Protein AF-A0A7Y0DCD9-F1 (afdb_monomer)

pLDDT: mean 71.22, std 14.32, range [38.06, 88.25]

Radius of gyration: 20.87 Å; Cα contacts (8 Å, |Δi|>4): 247; chains: 1; bounding box: 61×73×39 Å

Secondary structure (DSSP, 8-state):
---HHHHHHHHHHHHS--SEEEEEETTS---EEEEEEETTEEEEEEEEEHHHHHHHHHHHHTSTTGGG-EEEEEEE-SSSEEEEEEEEESHHHHHHHHHHHHHHHHHH-TTPPEEEEEE-SSSS-PEEEEE----S--------------------

Foldseek 3Di:
DQVPLLVVVLCCVVPLVFQKKWKDWPPDDTAKMWGDPDSFKIKIKGKFFVVLLVVLVVLLVPDPVSVQKDWDFPDDPDPGITIIIMIDTHSVSVSVSVVSSLVVCCVVCVPIWMKMFTHSDPPPDTDIRTRNRNNDDPPPDDDDDDDDDPDDDDDD

Nearest PDB structures (foldseek):
  6wi5-assembly2_B  TM=4.423E-01  e=3.394E-02  synthetic construct
  6zu5-assembly1_SY0  TM=5.043E-01  e=3.501E-01  Paranosema locustae
  3l7p-assembly1_F  TM=4.629E-01  e=9.121E-01  Streptococcus mutans
  5iqi-assembly2_B  TM=3.879E-01  e=2.238E+00  Staphylococcus aureus
  5iqc-assembly2_B  TM=3.696E-01  e=3.205E+00  Staphylococcus aureus

Structure (mmCIF, N/CA/C/O backbone):
data_AF-A0A7Y0DCD9-F1
#
_entry.id   AF-A0A7Y0DCD9-F1
#
loop_
_atom_site.group_PDB
_atom_site.id
_atom_site.type_symbol
_atom_site.label_atom_id
_atom_site.label_alt_id
_atom_site.label_comp_id
_atom_site.label_asym_id
_atom_site.label_entity_id
_atom_site.label_seq_id
_atom_site.pdbx_PDB_ins_code
_atom_site.Cartn_x
_atom_site.Cartn_y
_atom_site.Cartn_z
_atom_site.occupancy
_atom_site.B_iso_or_equiv
_atom_site.auth_seq_id
_atom_site.auth_comp_id
_atom_site.auth_asym_id
_atom_site.auth_atom_id
_atom_site.pdbx_PDB_model_num
ATOM 1 N N . MET A 1 1 ? -19.706 -10.009 -4.087 1.00 43.88 1 MET A N 1
ATOM 2 C CA . MET A 1 1 ? -19.288 -9.887 -5.499 1.00 43.88 1 MET A CA 1
ATOM 3 C C . MET A 1 1 ? -18.711 -8.489 -5.593 1.00 43.88 1 MET A C 1
ATOM 5 O O . MET A 1 1 ? -19.464 -7.576 -5.872 1.00 43.88 1 MET A O 1
ATOM 9 N N . ASP A 1 2 ? -17.423 -8.316 -5.283 1.00 48.47 2 ASP A N 1
ATOM 10 C CA . ASP A 1 2 ? -16.783 -6.986 -5.184 1.00 48.47 2 ASP A CA 1
ATOM 11 C C . ASP A 1 2 ? -15.338 -7.019 -5.722 1.00 48.47 2 ASP A C 1
ATOM 13 O O . ASP A 1 2 ? -14.457 -6.302 -5.267 1.00 48.47 2 ASP A O 1
ATOM 17 N N . SER A 1 3 ? -15.077 -7.877 -6.716 1.00 52.94 3 SER A N 1
ATOM 18 C CA . SER A 1 3 ? -13.751 -8.042 -7.337 1.00 52.94 3 SER A CA 1
ATOM 19 C C . SER A 1 3 ? -13.490 -7.089 -8.511 1.00 52.94 3 SER A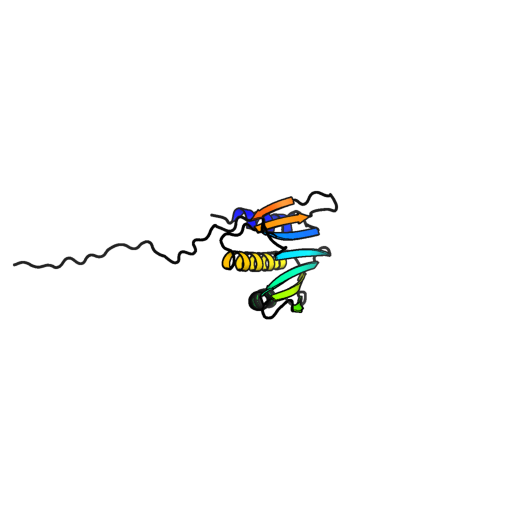 C 1
ATOM 21 O O . SER A 1 3 ? -12.400 -7.108 -9.061 1.00 52.94 3 SER A O 1
ATOM 23 N N . ASN A 1 4 ? -14.456 -6.258 -8.923 1.00 66.50 4 ASN A N 1
ATOM 24 C CA . ASN A 1 4 ? -14.329 -5.450 -10.147 1.00 66.50 4 ASN A CA 1
ATOM 25 C C . ASN A 1 4 ? -13.509 -4.162 -9.932 1.00 66.50 4 ASN A C 1
ATOM 27 O O . ASN A 1 4 ? -12.694 -3.807 -10.773 1.00 66.50 4 ASN A O 1
ATOM 31 N N . ALA A 1 5 ? -13.666 -3.483 -8.789 1.00 69.38 5 ALA A N 1
ATOM 32 C CA . ALA A 1 5 ? -12.983 -2.209 -8.535 1.00 69.38 5 ALA A CA 1
ATOM 33 C C . ALA A 1 5 ? -11.479 -2.379 -8.247 1.00 69.38 5 ALA A C 1
ATOM 35 O O . ALA A 1 5 ? -10.670 -1.572 -8.702 1.00 69.38 5 ALA A O 1
ATOM 36 N N . LEU A 1 6 ? -11.100 -3.448 -7.533 1.00 70.00 6 LEU A N 1
ATOM 37 C CA . LEU A 1 6 ? -9.695 -3.813 -7.339 1.00 70.00 6 LEU A CA 1
ATOM 38 C C . LEU A 1 6 ? -9.064 -4.219 -8.673 1.00 70.00 6 LEU A C 1
ATOM 40 O O . LEU A 1 6 ? -8.044 -3.657 -9.044 1.00 70.00 6 LEU A O 1
ATOM 44 N N . ASP A 1 7 ? -9.695 -5.121 -9.426 1.00 71.31 7 ASP A N 1
ATOM 45 C CA . ASP A 1 7 ? -9.187 -5.559 -10.730 1.00 71.31 7 ASP A CA 1
ATOM 46 C C . ASP A 1 7 ? -9.041 -4.382 -11.709 1.00 71.31 7 ASP A C 1
ATOM 48 O O . ASP A 1 7 ? -8.016 -4.243 -12.369 1.00 71.31 7 ASP A O 1
ATOM 52 N N . GLN A 1 8 ? -9.989 -3.438 -11.699 1.00 74.75 8 GLN A N 1
ATOM 53 C CA . GLN A 1 8 ? -9.898 -2.194 -12.463 1.00 74.75 8 GLN A CA 1
ATOM 54 C C . GLN A 1 8 ? -8.721 -1.312 -12.019 1.00 74.75 8 GLN A C 1
ATOM 56 O O . GLN A 1 8 ? -8.015 -0.781 -12.875 1.00 74.75 8 GLN A O 1
ATOM 61 N N . LEU A 1 9 ? -8.467 -1.177 -10.712 1.00 74.75 9 LEU A N 1
ATOM 62 C CA . LEU A 1 9 ? -7.291 -0.471 -10.194 1.00 74.75 9 LEU A CA 1
ATOM 63 C C . LEU A 1 9 ? -5.994 -1.140 -10.664 1.00 74.75 9 LEU A C 1
ATOM 65 O O . LEU A 1 9 ? -5.107 -0.463 -11.183 1.00 74.75 9 LEU A O 1
ATOM 69 N N . LEU A 1 10 ? -5.886 -2.461 -10.507 1.00 72.62 10 LEU A N 1
ATOM 70 C CA . LEU A 1 10 ? -4.697 -3.219 -10.896 1.00 72.62 10 LEU A CA 1
ATOM 71 C C . LEU A 1 10 ? -4.476 -3.156 -12.414 1.00 72.62 10 LEU A C 1
ATOM 73 O O . LEU A 1 10 ? -3.344 -2.992 -12.877 1.00 72.62 10 LEU A O 1
ATOM 77 N N . SER A 1 11 ? -5.554 -3.224 -13.192 1.00 74.31 11 SER A N 1
ATOM 78 C CA . SER A 1 11 ? -5.519 -3.118 -14.647 1.00 74.31 11 SER A CA 1
ATOM 79 C C . SER A 1 11 ? -5.144 -1.708 -15.112 1.00 74.31 11 SER A C 1
ATOM 81 O O . SER A 1 11 ? -4.376 -1.577 -16.061 1.00 74.31 11 SER A O 1
ATOM 83 N N . GLU A 1 12 ? -5.611 -0.646 -14.447 1.00 74.44 12 GLU A N 1
ATOM 84 C CA . GLU A 1 12 ? -5.206 0.737 -14.749 1.00 74.44 12 GLU A CA 1
ATOM 85 C C . GLU A 1 12 ? -3.735 0.990 -14.374 1.00 74.44 12 GLU A C 1
ATOM 87 O O . GLU A 1 12 ? -3.021 1.664 -15.116 1.00 74.44 12 GLU A O 1
ATOM 92 N N . VAL A 1 13 ? -3.244 0.418 -13.268 1.00 74.06 13 VAL A N 1
ATOM 93 C CA 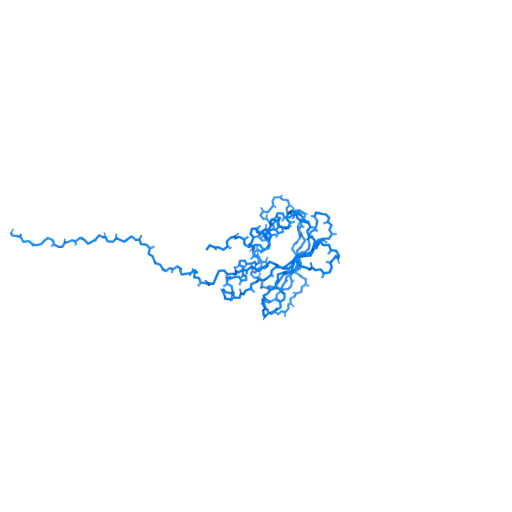. VAL A 1 13 ? -1.824 0.508 -12.875 1.00 74.06 13 VAL A CA 1
ATOM 94 C C . VAL A 1 13 ? -0.914 -0.153 -13.911 1.00 74.06 13 VAL A C 1
ATOM 96 O O . VAL A 1 13 ? 0.134 0.399 -14.245 1.00 74.06 13 VAL A O 1
ATOM 99 N N . ASN A 1 14 ? -1.327 -1.295 -14.462 1.00 70.12 14 ASN A N 1
ATOM 100 C CA . ASN A 1 14 ? -0.571 -1.996 -15.500 1.00 70.12 14 ASN A CA 1
ATOM 101 C C . ASN A 1 14 ? -0.733 -1.374 -16.901 1.00 70.12 14 ASN A C 1
ATOM 103 O O . ASN A 1 14 ? 0.217 -1.380 -17.678 1.00 70.12 14 ASN A O 1
ATOM 107 N N . GLY A 1 15 ? -1.916 -0.851 -17.240 1.00 68.00 15 GLY A N 1
ATOM 108 C CA . GLY A 1 15 ? -2.254 -0.412 -18.601 1.00 68.00 15 GLY A CA 1
ATOM 109 C C . GLY A 1 15 ? -2.038 1.076 -18.884 1.00 68.00 15 GLY A C 1
ATOM 110 O O . GLY A 1 15 ? -1.625 1.434 -19.984 1.00 68.00 15 GLY A O 1
ATOM 111 N N . SER A 1 16 ? -2.293 1.944 -17.901 1.00 63.28 16 SER A N 1
ATOM 112 C CA . SER A 1 16 ? -2.236 3.407 -18.058 1.00 63.28 16 SER A CA 1
ATOM 113 C C . SER A 1 16 ? -0.933 4.014 -17.523 1.00 63.28 16 SER A C 1
ATOM 115 O O . SER A 1 16 ? -0.730 5.220 -17.632 1.00 63.28 16 SER A O 1
ATOM 117 N N . ALA A 1 17 ? -0.049 3.189 -16.948 1.00 66.75 17 ALA A N 1
ATOM 118 C CA . ALA A 1 17 ? 1.262 3.571 -16.425 1.00 66.75 17 ALA A CA 1
ATOM 119 C C . ALA A 1 17 ? 1.227 4.840 -15.531 1.00 66.75 17 ALA A C 1
ATOM 121 O O . ALA A 1 17 ? 1.932 5.814 -15.824 1.00 66.75 17 ALA A O 1
ATOM 122 N N . PRO A 1 18 ? 0.402 4.857 -14.460 1.00 71.94 18 PRO A N 1
ATOM 123 C CA . PRO A 1 18 ? 0.182 6.051 -13.658 1.00 71.94 18 PRO A CA 1
ATOM 124 C C . PRO A 1 18 ? 1.466 6.570 -12.995 1.00 71.94 18 PRO A C 1
ATOM 126 O O . PRO A 1 18 ? 2.398 5.825 -12.711 1.00 71.94 18 PRO A O 1
ATOM 129 N N . MET A 1 19 ? 1.517 7.873 -12.727 1.00 79.44 19 MET A N 1
ATOM 130 C CA . MET A 1 19 ? 2.586 8.501 -11.948 1.00 79.44 19 MET A CA 1
ATOM 131 C C . MET A 1 19 ? 2.386 8.328 -10.442 1.00 79.44 19 MET A C 1
ATOM 133 O O . MET A 1 19 ? 3.364 8.285 -9.696 1.00 79.44 19 MET A O 1
ATOM 137 N N . SER A 1 20 ? 1.138 8.246 -9.973 1.00 83.81 20 SER A N 1
ATOM 138 C CA . SER A 1 20 ? 0.849 7.965 -8.566 1.00 83.81 20 SER A CA 1
ATOM 139 C C . SER A 1 20 ? -0.514 7.314 -8.354 1.00 83.81 20 SER A C 1
ATOM 141 O O . SER A 1 20 ? -1.455 7.566 -9.107 1.00 83.81 20 SER A O 1
ATOM 143 N N . VAL A 1 21 ? -0.626 6.545 -7.277 1.00 85.75 21 VAL A N 1
ATOM 144 C CA . VAL A 1 21 ? -1.853 5.942 -6.760 1.00 85.75 21 VAL A CA 1
ATOM 145 C C . VAL A 1 21 ? -1.964 6.297 -5.283 1.00 85.75 21 VAL A C 1
ATOM 147 O O . VAL A 1 21 ? -1.100 5.929 -4.498 1.00 85.75 21 VAL A O 1
ATOM 150 N N . THR A 1 22 ? -3.023 6.992 -4.893 1.00 87.12 22 THR A N 1
ATOM 151 C CA . THR A 1 22 ? -3.318 7.308 -3.491 1.00 87.12 22 THR A CA 1
ATOM 152 C C . THR A 1 22 ? -4.524 6.499 -3.040 1.00 87.12 22 THR A C 1
ATOM 154 O O . THR A 1 22 ? -5.568 6.554 -3.681 1.00 87.12 22 THR A O 1
ATOM 157 N N . LEU A 1 23 ? -4.392 5.776 -1.933 1.00 85.50 23 LEU A N 1
ATOM 158 C CA . LEU A 1 23 ? -5.469 5.088 -1.236 1.00 85.50 23 LEU A CA 1
ATOM 159 C C . LEU A 1 23 ? -5.884 5.914 -0.020 1.00 85.50 23 LEU A C 1
ATOM 161 O O . LEU A 1 23 ? -5.095 6.110 0.907 1.00 85.50 23 LEU A O 1
ATOM 165 N N . ALA A 1 24 ? -7.131 6.373 -0.002 1.00 83.56 24 ALA A N 1
ATOM 166 C CA . ALA A 1 24 ? -7.683 7.135 1.110 1.00 83.56 24 ALA A CA 1
ATOM 167 C C . ALA A 1 24 ? -9.144 6.744 1.373 1.00 83.56 24 ALA A C 1
ATOM 169 O O . ALA A 1 24 ? -9.899 6.531 0.424 1.00 83.56 24 ALA A O 1
ATOM 170 N N . PRO A 1 25 ? -9.577 6.648 2.639 1.00 76.50 25 PRO A N 1
ATOM 171 C CA . PRO A 1 25 ? -10.981 6.493 2.967 1.00 76.50 25 PRO A CA 1
ATOM 172 C C . PRO A 1 25 ? -11.748 7.791 2.684 1.00 76.50 25 PRO A C 1
ATOM 174 O O . PRO A 1 25 ? -11.180 8.882 2.726 1.00 76.50 25 PRO A O 1
ATOM 177 N N . ALA A 1 26 ? -13.057 7.681 2.441 1.00 70.62 26 ALA A N 1
ATOM 178 C CA . ALA A 1 26 ? -13.915 8.835 2.145 1.00 70.62 26 ALA A CA 1
ATOM 179 C C . ALA A 1 26 ? -13.906 9.924 3.236 1.00 70.62 26 ALA A C 1
ATOM 181 O O . ALA A 1 26 ? -14.027 11.106 2.925 1.00 70.62 26 ALA A O 1
ATOM 182 N N . GLU A 1 27 ? -13.758 9.518 4.499 1.00 64.56 27 GLU A N 1
ATOM 183 C CA . GLU A 1 27 ? -13.841 10.386 5.680 1.00 64.56 27 GLU A CA 1
ATOM 184 C C . GLU A 1 27 ? -12.599 10.251 6.580 1.00 64.56 27 GLU A C 1
ATOM 186 O O . GLU A 1 27 ? -12.704 10.173 7.803 1.00 64.56 27 GLU A O 1
ATOM 191 N N . GLY A 1 28 ? -11.395 10.185 6.000 1.00 64.81 28 GLY A N 1
ATOM 192 C CA . GLY A 1 28 ? -10.178 10.033 6.802 1.00 64.81 28 GLY A CA 1
ATOM 193 C C . GLY A 1 28 ? -8.877 10.410 6.102 1.00 64.81 28 GLY A C 1
ATOM 194 O O . GLY A 1 28 ? -8.861 11.007 5.028 1.00 64.81 28 GLY A O 1
ATOM 195 N N . SER A 1 29 ? -7.766 10.098 6.766 1.00 70.12 29 SER A N 1
ATOM 196 C CA . SER A 1 29 ? -6.412 10.364 6.272 1.00 70.12 29 SER A CA 1
ATOM 197 C C . SER A 1 29 ? -5.944 9.294 5.285 1.00 70.12 29 SER A C 1
ATOM 199 O O . SER A 1 29 ? -6.363 8.142 5.371 1.00 70.12 29 SER A O 1
ATOM 201 N N . GLU A 1 30 ? -5.057 9.686 4.365 1.00 79.06 30 GLU A N 1
ATOM 202 C CA . GLU A 1 30 ? -4.408 8.791 3.400 1.00 79.06 30 GLU A CA 1
ATOM 203 C C . GLU A 1 30 ? -3.844 7.542 4.096 1.00 79.06 30 GLU A C 1
ATOM 205 O O . GLU A 1 30 ? -3.107 7.642 5.078 1.00 79.06 30 GLU A O 1
ATOM 210 N N . VAL A 1 31 ? -4.219 6.368 3.586 1.00 82.38 31 VAL A N 1
ATOM 211 C CA . VAL A 1 31 ? -3.782 5.065 4.104 1.00 82.38 31 VAL A CA 1
ATOM 212 C C . VAL A 1 31 ? -2.468 4.673 3.447 1.00 82.38 31 VAL A C 1
ATOM 214 O O . VAL A 1 31 ? -1.544 4.249 4.137 1.00 82.38 31 VAL A O 1
ATOM 217 N N . ALA A 1 32 ? -2.367 4.852 2.129 1.00 87.19 32 ALA A N 1
ATOM 218 C CA . ALA A 1 32 ? -1.154 4.567 1.377 1.00 87.19 32 ALA A CA 1
ATOM 219 C C . ALA A 1 32 ? -1.048 5.421 0.111 1.00 87.19 32 ALA A C 1
ATOM 221 O O . ALA A 1 32 ? -2.051 5.810 -0.482 1.00 87.19 32 ALA A O 1
ATOM 222 N N . GLN A 1 33 ? 0.177 5.660 -0.337 1.00 88.19 33 GLN A N 1
ATOM 223 C CA . GLN A 1 33 ? 0.509 6.392 -1.546 1.00 88.19 33 GLN A CA 1
ATOM 224 C C . GLN A 1 33 ? 1.623 5.666 -2.290 1.00 88.19 33 GLN A C 1
ATOM 226 O O . GLN A 1 33 ? 2.745 5.588 -1.807 1.00 88.19 33 GLN A O 1
ATOM 231 N N . ALA A 1 34 ? 1.334 5.162 -3.482 1.00 87.56 34 ALA A N 1
ATOM 232 C CA . ALA A 1 34 ? 2.338 4.676 -4.410 1.00 87.56 34 ALA A CA 1
ATOM 233 C C . ALA A 1 34 ? 2.701 5.778 -5.404 1.00 87.56 34 ALA A C 1
ATOM 235 O O . ALA A 1 34 ? 1.827 6.370 -6.034 1.00 87.56 34 ALA A O 1
ATOM 236 N N . ARG A 1 35 ? 3.988 6.040 -5.594 1.00 87.62 35 ARG A N 1
ATOM 237 C CA . ARG A 1 35 ? 4.499 6.993 -6.576 1.00 87.62 35 ARG A CA 1
ATOM 238 C C . ARG A 1 35 ? 5.511 6.315 -7.477 1.00 87.62 35 ARG A C 1
ATOM 240 O O . ARG A 1 35 ? 6.425 5.652 -6.998 1.00 87.62 35 ARG A O 1
ATOM 247 N N . ARG A 1 36 ? 5.389 6.538 -8.780 1.00 83.00 36 ARG A N 1
ATOM 248 C CA . ARG A 1 36 ? 6.374 6.085 -9.753 1.00 83.00 36 ARG A CA 1
ATOM 249 C C . ARG A 1 36 ? 7.598 7.000 -9.706 1.00 83.00 36 ARG A C 1
ATOM 251 O O . ARG A 1 36 ? 7.484 8.204 -9.942 1.00 83.00 36 ARG A O 1
ATOM 258 N N . VAL A 1 37 ? 8.757 6.433 -9.384 1.00 82.50 37 VAL A N 1
ATOM 259 C CA . VAL A 1 37 ? 10.060 7.122 -9.342 1.00 82.50 37 VAL A CA 1
ATOM 260 C C . VAL A 1 37 ? 10.764 7.007 -10.693 1.00 82.50 37 VAL A C 1
ATOM 262 O O . VAL A 1 37 ? 11.423 7.940 -11.146 1.00 82.50 37 VAL A O 1
ATOM 265 N N . SER A 1 38 ? 10.613 5.870 -11.367 1.00 77.00 38 SER A N 1
ATOM 266 C CA . SER A 1 38 ? 11.128 5.604 -12.715 1.00 77.00 38 SER A CA 1
ATOM 267 C C . SER A 1 38 ? 10.193 4.635 -13.435 1.00 77.00 38 SER A C 1
ATOM 269 O O . SER A 1 38 ? 9.292 4.088 -12.813 1.00 77.00 38 SER A O 1
ATOM 271 N N . GLU A 1 39 ? 10.395 4.396 -14.732 1.00 72.88 39 GLU A N 1
ATOM 272 C CA . GLU A 1 39 ? 9.514 3.543 -15.557 1.00 72.88 39 GLU A CA 1
ATOM 273 C C . GLU A 1 39 ? 9.145 2.205 -14.891 1.00 72.88 39 GLU A C 1
ATOM 275 O O . GLU A 1 39 ? 7.994 1.780 -14.954 1.00 72.88 39 GLU A O 1
ATOM 280 N N . ASN A 1 40 ? 10.100 1.607 -14.173 1.00 71.81 40 ASN A N 1
ATOM 281 C CA . ASN A 1 40 ? 9.945 0.328 -13.486 1.00 71.81 40 ASN A CA 1
ATOM 282 C C . ASN A 1 40 ? 10.101 0.424 -11.962 1.00 71.81 40 ASN A C 1
ATOM 284 O O . ASN A 1 40 ? 10.155 -0.614 -11.316 1.00 71.81 40 ASN A O 1
ATOM 288 N N . ASP A 1 41 ? 10.200 1.623 -11.384 1.00 80.88 41 ASP A N 1
ATOM 289 C CA . ASP A 1 41 ? 10.473 1.813 -9.953 1.00 80.88 41 ASP A CA 1
ATOM 290 C C . ASP A 1 41 ? 9.328 2.559 -9.273 1.00 80.88 41 ASP A C 1
ATOM 292 O O . ASP A 1 41 ? 8.927 3.647 -9.706 1.00 80.88 41 ASP A O 1
ATOM 296 N N . TRP A 1 42 ? 8.811 1.965 -8.205 1.00 84.19 42 TRP A N 1
ATOM 297 C CA . TRP A 1 42 ? 7.688 2.471 -7.438 1.00 84.19 42 TRP A CA 1
ATOM 298 C C . TRP A 1 42 ? 8.059 2.611 -5.974 1.00 84.19 42 TRP A C 1
ATOM 300 O O . TRP A 1 42 ? 8.692 1.745 -5.377 1.00 84.19 42 TRP A O 1
ATOM 310 N N . ARG A 1 43 ? 7.594 3.703 -5.380 1.00 87.69 43 ARG A N 1
ATOM 311 C CA . ARG A 1 43 ? 7.742 3.996 -3.964 1.00 87.69 43 ARG A CA 1
ATOM 312 C C . ARG A 1 43 ? 6.378 4.027 -3.310 1.00 87.69 43 ARG A C 1
ATOM 314 O O . ARG A 1 43 ? 5.569 4.890 -3.636 1.00 87.69 43 ARG A O 1
ATOM 321 N N . LEU A 1 44 ? 6.126 3.084 -2.416 1.00 87.81 44 LEU A N 1
ATOM 322 C CA . LEU A 1 44 ? 4.907 2.995 -1.630 1.00 87.81 44 LEU A CA 1
ATOM 323 C C . LEU A 1 44 ? 5.167 3.563 -0.237 1.00 87.81 44 LEU A C 1
ATOM 325 O O . LEU A 1 44 ? 5.974 3.030 0.512 1.00 87.81 44 LEU A O 1
ATOM 329 N N . THR A 1 45 ? 4.467 4.625 0.126 1.00 88.25 45 THR A N 1
ATOM 330 C CA . THR A 1 45 ? 4.481 5.193 1.471 1.00 88.25 45 THR A CA 1
ATOM 331 C C . THR A 1 45 ? 3.147 4.909 2.135 1.00 88.25 45 THR A C 1
ATOM 333 O O . THR A 1 45 ? 2.104 5.186 1.553 1.00 88.25 45 THR A O 1
ATOM 336 N N . LEU A 1 46 ? 3.146 4.384 3.355 1.00 88.12 46 LEU A N 1
ATOM 337 C CA . LEU A 1 46 ? 1.909 4.162 4.102 1.00 88.12 46 LEU A CA 1
ATOM 338 C C . LEU A 1 46 ? 2.087 4.393 5.598 1.00 88.12 46 LEU A C 1
ATOM 340 O O . LEU A 1 46 ? 3.200 4.326 6.124 1.00 88.12 46 LEU A O 1
ATOM 344 N N . ALA A 1 47 ? 0.975 4.654 6.281 1.00 83.38 47 ALA A N 1
ATOM 345 C CA . ALA A 1 47 ? 0.904 4.669 7.736 1.00 83.38 47 ALA A CA 1
ATOM 346 C C . ALA A 1 47 ? 0.099 3.451 8.199 1.00 83.38 47 ALA A C 1
ATOM 348 O O . ALA A 1 47 ? -1.079 3.310 7.876 1.00 83.38 47 ALA A O 1
ATOM 349 N N . GLY A 1 48 ? 0.745 2.559 8.945 1.00 79.12 48 GLY A N 1
ATOM 350 C CA . GLY A 1 48 ? 0.191 1.262 9.314 1.00 79.12 48 GLY A CA 1
ATOM 351 C C . GLY A 1 48 ? 0.613 0.811 10.701 1.00 79.12 48 GLY A C 1
ATOM 352 O O . GLY A 1 48 ? 1.295 1.535 11.424 1.00 79.12 48 GLY A O 1
ATOM 353 N N . THR A 1 49 ? 0.193 -0.392 11.080 1.00 83.69 49 THR A N 1
ATOM 354 C CA . THR A 1 49 ? 0.685 -1.050 12.294 1.00 83.69 49 THR A CA 1
ATOM 355 C C . THR A 1 49 ? 1.967 -1.825 12.019 1.00 83.69 49 THR A C 1
ATOM 357 O O . THR A 1 49 ? 2.279 -2.133 10.867 1.00 83.69 49 THR A O 1
ATOM 360 N N . GLN A 1 50 ? 2.698 -2.194 13.073 1.00 81.69 50 GLN A N 1
ATOM 361 C CA . GLN A 1 50 ? 3.856 -3.085 12.936 1.00 81.69 50 GLN A CA 1
ATOM 362 C C . GLN A 1 50 ? 3.462 -4.425 12.288 1.00 81.69 50 GLN A C 1
ATOM 364 O O . GLN A 1 50 ? 4.173 -4.919 11.425 1.00 81.69 50 GLN A O 1
ATOM 369 N N . SER A 1 51 ? 2.281 -4.971 12.604 1.00 84.44 51 SER A N 1
ATOM 370 C CA . SER A 1 51 ? 1.792 -6.204 11.968 1.00 84.44 51 SER A CA 1
ATOM 371 C C . SER A 1 51 ? 1.564 -6.072 10.459 1.00 84.44 51 SER A C 1
ATOM 373 O O . SER A 1 51 ? 1.716 -7.058 9.740 1.00 84.44 51 SER A O 1
ATOM 375 N N . LEU A 1 52 ? 1.187 -4.885 9.971 1.00 84.38 52 LEU A N 1
ATOM 376 C CA . LEU A 1 52 ? 1.106 -4.628 8.533 1.00 84.38 52 LEU A CA 1
ATOM 377 C C . LEU A 1 52 ? 2.509 -4.564 7.917 1.00 84.38 52 LEU A C 1
ATOM 379 O O . LEU A 1 52 ? 2.708 -5.102 6.834 1.00 84.38 52 LEU A O 1
ATOM 383 N N . ALA A 1 53 ? 3.481 -3.973 8.620 1.00 83.19 53 ALA A N 1
ATOM 384 C CA . ALA A 1 53 ? 4.877 -3.948 8.182 1.00 83.19 53 ALA A CA 1
ATOM 385 C C . ALA A 1 53 ? 5.433 -5.364 7.965 1.00 83.19 53 ALA A C 1
ATOM 387 O O . ALA A 1 53 ? 5.917 -5.660 6.877 1.00 83.19 53 ALA A O 1
ATOM 388 N N . ASP A 1 54 ? 5.267 -6.251 8.950 1.00 84.19 54 ASP A N 1
ATOM 389 C CA . ASP A 1 54 ? 5.692 -7.654 8.868 1.00 84.19 54 ASP A CA 1
ATOM 390 C C . ASP A 1 54 ? 5.027 -8.406 7.697 1.00 84.19 54 ASP A C 1
ATOM 392 O O . ASP A 1 54 ? 5.669 -9.190 7.000 1.00 84.19 54 ASP A O 1
ATOM 396 N N . ARG A 1 55 ? 3.736 -8.154 7.429 1.00 85.44 55 ARG A N 1
ATOM 397 C CA . ARG A 1 55 ? 3.033 -8.763 6.282 1.00 85.44 55 ARG A CA 1
ATOM 398 C C . ARG A 1 55 ? 3.577 -8.272 4.944 1.00 85.44 55 ARG A C 1
ATOM 400 O O . ARG A 1 55 ? 3.719 -9.072 4.026 1.00 85.44 55 ARG A O 1
ATOM 407 N N . LEU A 1 56 ? 3.855 -6.975 4.825 1.00 84.50 56 LEU A N 1
ATOM 408 C CA . LEU A 1 56 ? 4.411 -6.393 3.602 1.00 84.50 56 LEU A CA 1
ATOM 409 C C . LEU A 1 56 ? 5.841 -6.880 3.353 1.00 84.50 56 LEU A C 1
ATOM 411 O O . LEU A 1 56 ? 6.189 -7.169 2.211 1.00 84.50 56 LEU A O 1
ATOM 415 N N . GLU A 1 57 ? 6.640 -7.031 4.410 1.00 82.25 57 GLU A N 1
ATOM 416 C CA . GLU A 1 57 ? 7.974 -7.628 4.329 1.00 82.25 57 GLU A CA 1
ATOM 417 C C . GLU A 1 57 ? 7.903 -9.075 3.829 1.00 82.25 57 GLU A C 1
ATOM 419 O O . GLU A 1 57 ? 8.591 -9.422 2.875 1.00 82.25 57 GLU A O 1
ATOM 424 N N . ALA A 1 58 ? 6.978 -9.885 4.355 1.00 84.31 58 ALA A N 1
ATOM 425 C CA . ALA A 1 58 ? 6.769 -11.252 3.877 1.00 84.31 58 ALA A CA 1
ATOM 426 C C . ALA A 1 58 ? 6.356 -11.324 2.393 1.00 84.31 58 ALA A C 1
ATOM 428 O O . ALA A 1 58 ? 6.760 -12.245 1.684 1.00 84.31 58 ALA A O 1
ATOM 429 N N . VAL A 1 59 ? 5.566 -10.359 1.903 1.00 83.44 59 VAL A N 1
ATOM 430 C CA . VAL A 1 59 ? 5.210 -10.264 0.474 1.00 83.44 59 VAL A CA 1
ATOM 431 C C . VAL A 1 59 ? 6.438 -9.951 -0.377 1.00 83.44 59 VAL A C 1
ATOM 433 O O . VAL A 1 59 ? 6.567 -10.508 -1.464 1.00 83.44 59 VAL A O 1
ATOM 436 N N . ILE A 1 60 ? 7.338 -9.093 0.105 1.00 80.50 60 ILE A N 1
ATOM 437 C CA . ILE A 1 60 ? 8.589 -8.760 -0.586 1.00 80.50 60 ILE A CA 1
ATOM 438 C C . ILE A 1 60 ? 9.529 -9.968 -0.623 1.00 80.50 60 ILE A C 1
ATOM 440 O O . ILE A 1 60 ? 10.035 -10.301 -1.693 1.00 80.50 60 ILE A O 1
ATOM 444 N N . ASP A 1 61 ? 9.710 -10.649 0.508 1.00 79.12 61 ASP A N 1
ATOM 445 C CA . ASP A 1 61 ? 10.588 -11.821 0.633 1.00 79.12 61 ASP A CA 1
ATOM 446 C C . ASP A 1 61 ? 10.110 -13.004 -0.228 1.00 79.12 61 ASP A C 1
ATOM 448 O O . ASP A 1 61 ? 10.904 -13.780 -0.757 1.00 79.12 61 ASP A O 1
ATOM 452 N N . ALA A 1 62 ? 8.793 -13.123 -0.432 1.00 79.12 62 ALA A N 1
ATOM 453 C CA . ALA A 1 62 ? 8.200 -14.153 -1.279 1.00 79.12 62 ALA A CA 1
ATOM 454 C C . ALA A 1 62 ? 8.460 -13.950 -2.785 1.00 79.12 62 ALA A C 1
ATOM 456 O O . ALA A 1 62 ? 8.204 -14.865 -3.575 1.00 79.12 62 ALA A O 1
ATOM 457 N N . VAL A 1 63 ? 8.947 -12.778 -3.213 1.00 72.25 63 VAL A N 1
ATOM 458 C CA . VAL A 1 63 ? 9.271 -12.523 -4.619 1.00 72.25 63 VAL A CA 1
ATOM 459 C C . VAL A 1 63 ? 10.711 -12.964 -4.905 1.00 72.25 63 VAL A C 1
ATOM 461 O O . VAL A 1 63 ? 11.643 -12.456 -4.290 1.00 72.25 63 VAL A O 1
ATOM 464 N N . PRO A 1 64 ? 10.942 -13.852 -5.892 1.00 62.59 64 PRO A N 1
ATOM 465 C CA . PRO A 1 64 ? 12.276 -14.390 -6.187 1.00 62.59 64 PRO A CA 1
ATOM 466 C C . PRO A 1 64 ? 13.305 -13.333 -6.640 1.00 62.59 64 PRO A C 1
ATOM 468 O O . PRO A 1 64 ? 14.498 -13.621 -6.664 1.00 62.59 64 PRO A O 1
ATOM 471 N N . ASP A 1 65 ? 12.856 -12.115 -6.961 1.00 62.59 65 ASP A N 1
ATOM 472 C CA . ASP A 1 65 ? 13.664 -10.945 -7.342 1.00 62.59 65 ASP A CA 1
ATOM 473 C C . ASP A 1 65 ? 13.713 -9.869 -6.224 1.00 62.59 65 ASP A C 1
ATOM 475 O O . ASP A 1 65 ? 13.839 -8.668 -6.478 1.00 62.59 65 ASP A O 1
ATOM 479 N N . ALA A 1 66 ? 13.607 -10.289 -4.954 1.00 53.47 66 ALA A N 1
ATOM 480 C CA . ALA A 1 66 ? 13.609 -9.415 -3.771 1.00 53.47 66 ALA A CA 1
ATOM 481 C C . ALA A 1 66 ? 14.820 -8.461 -3.685 1.00 53.47 66 ALA A C 1
ATOM 483 O O . ALA A 1 66 ? 14.738 -7.423 -3.037 1.00 53.47 66 ALA A O 1
ATOM 484 N N . ALA A 1 67 ? 15.920 -8.746 -4.395 1.00 51.12 67 ALA A N 1
ATOM 485 C CA . ALA A 1 67 ? 17.108 -7.889 -4.466 1.00 51.12 67 ALA A CA 1
ATOM 486 C C . ALA A 1 67 ? 16.836 -6.468 -5.004 1.00 51.12 67 ALA A C 1
ATOM 488 O O . ALA A 1 67 ? 17.675 -5.581 -4.848 1.00 51.12 67 ALA A O 1
ATOM 489 N N . MET A 1 68 ? 15.686 -6.242 -5.644 1.00 60.81 68 MET A N 1
ATOM 490 C CA . MET A 1 68 ? 15.291 -4.940 -6.192 1.00 60.81 68 MET A CA 1
ATOM 491 C C . MET A 1 68 ? 14.187 -4.247 -5.393 1.00 60.81 68 MET A C 1
ATOM 493 O O . MET A 1 68 ? 13.650 -3.232 -5.841 1.00 60.81 68 MET A O 1
ATOM 497 N N . CYS A 1 69 ? 13.827 -4.804 -4.240 1.00 65.44 69 CYS A N 1
ATOM 498 C CA . CYS A 1 69 ? 12.735 -4.321 -3.418 1.00 65.44 69 CYS A CA 1
ATOM 499 C C . CYS A 1 69 ? 13.253 -4.048 -2.010 1.00 65.44 69 CYS A C 1
ATOM 501 O O . CYS A 1 69 ? 14.004 -4.837 -1.446 1.00 65.44 69 CYS A O 1
ATOM 503 N N . SER A 1 70 ? 12.875 -2.911 -1.446 1.00 70.00 70 SER A N 1
ATOM 504 C CA . SER A 1 70 ? 13.267 -2.523 -0.097 1.00 70.00 70 SER A CA 1
ATOM 505 C C . SER A 1 70 ? 12.023 -2.221 0.717 1.00 70.00 70 SER A C 1
ATOM 507 O O . SER A 1 70 ? 11.117 -1.546 0.241 1.00 70.00 70 SER A O 1
ATOM 509 N N . CYS A 1 71 ? 11.973 -2.714 1.949 1.00 71.12 71 CYS A N 1
ATOM 510 C CA . CYS A 1 71 ? 11.027 -2.256 2.957 1.00 71.12 71 CYS A CA 1
ATOM 511 C C . CYS A 1 71 ? 11.827 -1.479 3.996 1.00 71.12 71 CYS A C 1
ATOM 513 O O . CYS A 1 71 ? 12.695 -2.049 4.653 1.00 71.12 71 CYS A O 1
ATOM 515 N N . GLU A 1 72 ? 11.575 -0.181 4.132 1.00 73.00 72 GLU A N 1
ATOM 516 C CA . GLU A 1 72 ? 12.222 0.639 5.149 1.00 73.00 72 GLU A CA 1
ATOM 517 C C . GLU A 1 72 ? 11.177 1.239 6.091 1.00 73.00 72 GLU A C 1
ATOM 519 O O . GLU A 1 72 ? 10.204 1.884 5.689 1.00 73.00 72 GLU A O 1
ATOM 524 N N . THR A 1 73 ? 11.387 1.037 7.392 1.00 74.44 73 THR A N 1
ATOM 525 C CA . THR A 1 73 ? 10.615 1.749 8.411 1.00 74.44 73 THR A CA 1
ATOM 526 C C . THR A 1 73 ? 11.213 3.135 8.596 1.00 74.44 73 THR A C 1
ATOM 528 O O . THR A 1 73 ? 12.265 3.287 9.211 1.00 74.44 73 THR A O 1
ATOM 531 N N . VAL A 1 74 ? 10.521 4.155 8.092 1.00 73.12 74 VAL A N 1
ATOM 532 C CA . VAL A 1 74 ? 11.030 5.534 8.071 1.00 73.12 74 VAL A CA 1
ATOM 533 C C . VAL A 1 74 ? 10.826 6.234 9.410 1.00 73.12 74 VAL A C 1
ATOM 535 O O . VAL A 1 74 ? 11.691 6.978 9.868 1.00 73.12 74 VAL A O 1
ATOM 538 N N . VAL A 1 75 ? 9.673 6.035 10.058 1.00 76.06 75 VAL A N 1
ATOM 539 C CA . VAL A 1 75 ? 9.399 6.665 11.358 1.00 76.06 75 VAL A CA 1
ATOM 540 C C . VAL A 1 75 ? 8.366 5.886 12.166 1.00 76.06 75 VAL A C 1
ATOM 542 O O . VAL A 1 75 ? 7.350 5.438 11.640 1.00 76.06 75 VAL A O 1
ATOM 545 N N . ARG A 1 76 ? 8.592 5.765 13.477 1.00 76.44 76 ARG A N 1
ATOM 546 C CA . ARG A 1 76 ? 7.556 5.329 14.423 1.00 76.44 76 ARG A CA 1
ATOM 547 C C . ARG A 1 76 ? 6.698 6.534 14.802 1.00 76.44 76 ARG A C 1
ATOM 549 O O . ARG A 1 76 ? 7.196 7.488 15.389 1.00 76.44 76 ARG A O 1
ATOM 556 N N . LEU A 1 77 ? 5.421 6.491 14.438 1.00 75.56 77 LEU A N 1
ATOM 557 C CA . LEU A 1 77 ? 4.431 7.538 14.709 1.00 75.56 77 LEU A CA 1
ATOM 558 C C . LEU A 1 77 ? 3.749 7.357 16.078 1.00 75.56 77 LEU A C 1
ATOM 560 O O . LEU A 1 77 ? 3.102 8.275 16.572 1.00 75.56 77 LEU A O 1
ATOM 564 N N . GLY A 1 78 ? 3.894 6.185 16.698 1.00 72.75 78 GLY A N 1
ATOM 565 C CA . GLY A 1 78 ? 3.364 5.866 18.021 1.00 72.75 78 GLY A CA 1
ATOM 566 C C . GLY A 1 78 ? 3.824 4.484 18.500 1.00 72.75 78 GLY A C 1
ATOM 567 O O . GLY A 1 78 ? 4.676 3.875 17.851 1.00 72.75 78 GLY A O 1
ATOM 568 N N . PRO A 1 79 ? 3.267 3.970 19.615 1.00 71.12 79 PRO A N 1
ATOM 569 C CA . PRO A 1 79 ? 3.610 2.639 20.125 1.00 71.12 79 PRO A CA 1
ATOM 570 C C . PRO A 1 79 ? 3.227 1.511 19.154 1.00 71.12 79 PRO A C 1
ATOM 572 O O . PRO A 1 79 ? 3.928 0.509 19.095 1.00 71.12 79 PRO A O 1
ATOM 575 N N . ASP A 1 80 ? 2.172 1.715 18.359 1.00 75.31 80 ASP A N 1
ATOM 576 C CA . ASP A 1 80 ? 1.613 0.719 17.431 1.00 75.31 80 ASP A CA 1
ATOM 577 C C . ASP A 1 80 ? 1.542 1.205 15.977 1.00 75.31 80 ASP A C 1
ATOM 579 O O . ASP A 1 80 ? 1.036 0.503 15.110 1.00 75.31 80 ASP A O 1
ATOM 583 N N . LEU A 1 81 ? 2.011 2.422 15.699 1.00 79.31 81 LEU A N 1
ATOM 584 C CA . LEU A 1 81 ? 1.834 3.091 14.412 1.00 79.31 81 LEU A CA 1
ATOM 585 C C . LEU A 1 81 ? 3.197 3.417 13.810 1.00 79.31 81 LEU A C 1
ATOM 587 O O . LEU A 1 81 ? 4.022 4.093 14.427 1.00 79.31 81 LEU A O 1
ATOM 591 N N . VAL A 1 82 ? 3.422 2.946 12.591 1.00 80.38 82 VAL A N 1
ATOM 592 C CA . VAL A 1 82 ? 4.666 3.100 11.841 1.00 80.38 82 VAL A CA 1
ATOM 593 C C . VAL A 1 82 ? 4.371 3.695 10.472 1.00 80.38 82 VAL A C 1
ATOM 595 O O . VAL A 1 82 ? 3.360 3.390 9.842 1.00 80.38 82 VAL A O 1
ATOM 598 N N . ARG A 1 83 ? 5.259 4.572 10.011 1.00 84.00 83 ARG A N 1
ATOM 599 C CA . ARG A 1 83 ? 5.320 4.984 8.614 1.00 84.00 83 ARG A CA 1
ATOM 600 C C . ARG A 1 83 ? 6.345 4.113 7.910 1.00 84.00 83 ARG A C 1
ATOM 602 O O . ARG A 1 83 ? 7.508 4.068 8.318 1.00 84.00 83 ARG A O 1
ATOM 609 N N . LEU A 1 84 ? 5.895 3.478 6.843 1.00 83.94 84 LEU A N 1
ATOM 610 C CA . LEU A 1 84 ? 6.690 2.591 6.010 1.00 83.94 84 LEU A CA 1
ATOM 611 C C . LEU A 1 84 ? 6.912 3.251 4.656 1.00 83.94 84 LEU A C 1
ATOM 613 O O . LEU A 1 84 ? 6.002 3.890 4.121 1.00 83.94 84 LEU A O 1
ATOM 617 N N . GLU A 1 85 ? 8.112 3.084 4.118 1.00 86.12 85 GLU A N 1
ATOM 618 C CA . GLU A 1 85 ? 8.450 3.391 2.736 1.00 86.12 85 GLU A CA 1
ATOM 619 C C . GLU A 1 85 ? 8.993 2.122 2.091 1.00 86.12 85 GLU A C 1
ATOM 621 O O . GLU A 1 85 ? 9.968 1.543 2.562 1.00 86.12 85 GLU A O 1
ATOM 626 N N . LEU A 1 86 ? 8.339 1.675 1.024 1.00 84.81 86 LEU A N 1
ATOM 627 C CA . LEU A 1 86 ? 8.729 0.483 0.295 1.00 84.81 86 LEU A CA 1
ATOM 628 C C . LEU A 1 86 ? 9.127 0.855 -1.128 1.00 84.81 86 LEU A C 1
ATOM 630 O O . LEU A 1 86 ? 8.347 1.472 -1.855 1.00 84.81 86 LEU A O 1
ATOM 634 N N . GLY A 1 87 ? 10.337 0.477 -1.522 1.00 82.69 87 GLY A N 1
ATOM 635 C CA . GLY A 1 87 ? 10.767 0.451 -2.912 1.00 82.69 87 GLY A CA 1
ATOM 636 C C . GLY A 1 87 ? 10.347 -0.872 -3.538 1.00 82.69 87 GLY A C 1
ATOM 637 O O . GLY A 1 87 ? 10.651 -1.935 -3.002 1.00 82.69 87 GLY A O 1
ATOM 638 N N . CYS A 1 88 ? 9.643 -0.828 -4.662 1.00 79.19 88 CYS A N 1
ATOM 639 C CA . CYS A 1 88 ? 9.276 -2.022 -5.412 1.00 79.19 88 CYS A CA 1
ATOM 640 C C . CYS A 1 88 ? 9.538 -1.817 -6.901 1.00 79.19 88 CYS A C 1
ATOM 642 O O . CYS A 1 88 ? 9.191 -0.783 -7.479 1.00 79.19 88 CYS A O 1
ATOM 644 N N . ARG A 1 89 ? 10.149 -2.827 -7.529 1.00 77.62 89 ARG A N 1
ATOM 645 C CA . ARG A 1 89 ? 10.415 -2.815 -8.965 1.00 77.62 89 ARG A CA 1
ATOM 646 C C . ARG A 1 89 ? 9.331 -3.589 -9.708 1.00 77.62 89 ARG A C 1
ATOM 648 O O . ARG A 1 89 ? 9.131 -4.779 -9.484 1.00 77.62 89 ARG A O 1
ATOM 655 N N . GLY A 1 90 ? 8.654 -2.906 -10.622 1.00 70.50 90 GLY A N 1
ATOM 656 C CA . GLY A 1 90 ? 7.617 -3.473 -11.478 1.00 70.50 90 GLY A CA 1
ATOM 657 C C . GLY A 1 90 ? 6.196 -3.413 -10.893 1.00 70.50 90 GLY A C 1
ATOM 658 O O . GLY A 1 90 ? 5.997 -3.391 -9.676 1.00 70.50 90 GLY A O 1
ATOM 659 N N . PRO A 1 91 ? 5.177 -3.391 -11.769 1.00 71.25 91 PRO A N 1
ATOM 660 C CA . PRO A 1 91 ? 3.791 -3.191 -11.363 1.00 71.25 91 PRO A CA 1
ATOM 661 C C . PRO A 1 91 ? 3.210 -4.393 -10.603 1.00 71.25 91 PRO A C 1
ATOM 663 O O . PRO A 1 91 ? 2.354 -4.198 -9.751 1.00 71.25 91 PRO A O 1
ATOM 666 N N . HIS A 1 92 ? 3.693 -5.618 -10.838 1.00 77.19 92 HIS A N 1
ATOM 667 C CA . HIS A 1 92 ? 3.174 -6.824 -10.176 1.00 77.19 92 HIS A CA 1
ATOM 668 C C . HIS A 1 92 ? 3.382 -6.821 -8.657 1.00 77.19 92 HIS A C 1
ATOM 670 O O . HIS A 1 92 ? 2.449 -7.099 -7.905 1.00 77.19 92 HIS A O 1
ATOM 676 N N . LEU A 1 93 ? 4.574 -6.458 -8.180 1.00 79.31 93 LEU A N 1
ATOM 677 C CA . LEU A 1 93 ? 4.801 -6.363 -6.740 1.00 79.31 93 LEU A CA 1
ATOM 678 C C . LEU A 1 93 ? 3.985 -5.217 -6.137 1.00 79.31 93 LEU A C 1
ATOM 680 O O . LEU A 1 93 ? 3.370 -5.396 -5.089 1.00 79.31 93 LEU A O 1
ATOM 684 N N . LEU A 1 94 ? 3.903 -4.076 -6.828 1.00 81.12 94 LEU A N 1
ATOM 685 C CA . LEU A 1 94 ? 3.032 -2.985 -6.402 1.00 81.12 94 LEU A CA 1
ATOM 686 C C . LEU A 1 94 ? 1.578 -3.457 -6.254 1.00 81.12 94 LEU A C 1
ATOM 688 O O . LEU A 1 94 ? 0.934 -3.121 -5.264 1.00 81.12 94 LEU A O 1
ATOM 692 N N . THR A 1 95 ? 1.070 -4.264 -7.191 1.00 80.62 95 THR A N 1
ATOM 693 C CA . THR A 1 95 ? -0.289 -4.808 -7.092 1.00 80.62 95 THR A CA 1
ATOM 694 C C . THR A 1 95 ? -0.477 -5.691 -5.855 1.00 80.62 95 THR A C 1
ATOM 696 O O . THR A 1 95 ? -1.457 -5.502 -5.140 1.00 80.62 95 THR A O 1
ATOM 699 N N . SER A 1 96 ? 0.482 -6.566 -5.532 1.00 82.75 96 SER A N 1
ATOM 700 C CA . SER A 1 96 ? 0.430 -7.414 -4.329 1.00 82.75 96 SER A CA 1
ATOM 701 C C . SER A 1 96 ? 0.526 -6.612 -3.026 1.00 82.75 96 SER A C 1
ATOM 703 O O . SER A 1 96 ? -0.152 -6.919 -2.043 1.00 82.75 96 SER A O 1
ATOM 705 N N . LEU A 1 97 ? 1.351 -5.559 -3.006 1.00 85.44 97 LEU A N 1
ATOM 706 C CA . LEU A 1 97 ? 1.475 -4.668 -1.852 1.00 85.44 97 LEU A CA 1
ATOM 707 C C . LEU A 1 97 ? 0.182 -3.878 -1.626 1.00 85.44 97 LEU A C 1
ATOM 709 O O . LEU A 1 97 ? -0.311 -3.822 -0.501 1.00 85.44 97 LEU A O 1
ATOM 713 N N . LEU A 1 98 ? -0.397 -3.306 -2.687 1.00 84.12 98 LEU A N 1
ATOM 714 C CA . LEU A 1 98 ? -1.672 -2.591 -2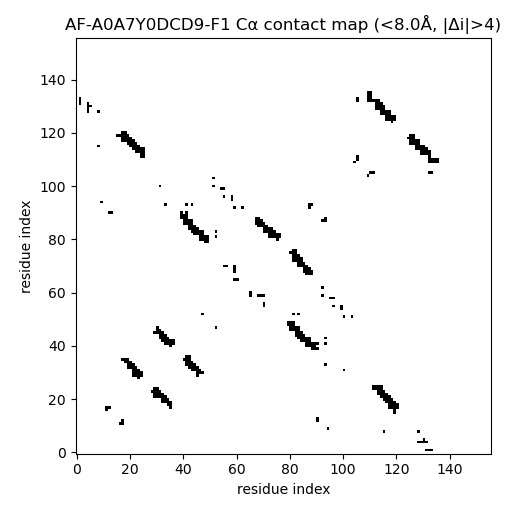.607 1.00 84.12 98 LEU A CA 1
ATOM 715 C C . LEU A 1 98 ? -2.804 -3.520 -2.155 1.00 84.12 98 LEU A C 1
ATOM 717 O O . LEU A 1 98 ? -3.577 -3.126 -1.287 1.00 84.12 98 LEU A O 1
ATOM 721 N N . ASP A 1 99 ? -2.870 -4.748 -2.675 1.00 83.44 99 ASP A N 1
ATOM 722 C CA . ASP A 1 99 ? -3.839 -5.762 -2.238 1.00 83.44 99 ASP A CA 1
ATOM 723 C C . ASP A 1 99 ? -3.720 -6.049 -0.733 1.00 83.44 99 ASP A C 1
ATOM 725 O O . ASP A 1 99 ? -4.710 -5.980 -0.005 1.00 83.44 99 ASP A O 1
ATOM 729 N N . THR A 1 100 ? -2.495 -6.237 -0.236 1.00 84.56 100 THR A N 1
ATOM 730 C CA . THR A 1 100 ? -2.232 -6.480 1.193 1.00 84.56 100 THR A CA 1
ATOM 731 C C . THR A 1 100 ? -2.690 -5.309 2.066 1.00 84.56 100 THR A C 1
ATOM 733 O O . THR A 1 100 ? -3.327 -5.516 3.100 1.00 84.56 100 THR A O 1
ATOM 736 N N . VAL A 1 101 ? -2.405 -4.069 1.650 1.00 85.44 101 VAL A N 1
ATOM 737 C CA . VAL A 1 101 ? -2.838 -2.857 2.367 1.00 85.44 101 VAL A CA 1
ATOM 738 C C . VAL A 1 101 ? -4.361 -2.726 2.368 1.00 85.44 101 VAL A C 1
ATOM 740 O O . VAL A 1 101 ? -4.954 -2.402 3.399 1.00 85.44 101 VAL A O 1
ATOM 743 N N . ILE A 1 102 ? -5.006 -2.989 1.231 1.00 82.94 102 ILE A N 1
ATOM 744 C CA . ILE A 1 102 ? -6.464 -2.942 1.100 1.00 82.94 102 ILE A CA 1
ATOM 745 C C . ILE A 1 102 ? -7.110 -4.015 1.984 1.00 82.94 102 ILE A C 1
ATOM 747 O O . ILE A 1 102 ? -8.067 -3.717 2.698 1.00 82.94 102 ILE A O 1
ATOM 751 N N . ALA A 1 103 ? -6.569 -5.234 1.995 1.00 81.38 103 ALA A N 1
ATOM 752 C CA . ALA A 1 103 ? -7.057 -6.332 2.821 1.00 81.38 103 ALA A CA 1
ATOM 753 C C . ALA A 1 103 ? -6.920 -6.038 4.325 1.00 81.38 103 ALA A C 1
ATOM 755 O O . ALA A 1 103 ? -7.863 -6.282 5.082 1.00 81.38 103 ALA A O 1
ATOM 756 N N . ASP A 1 104 ? -5.789 -5.472 4.765 1.00 83.19 104 ASP A N 1
ATOM 757 C CA . ASP A 1 104 ? -5.606 -5.035 6.158 1.00 83.19 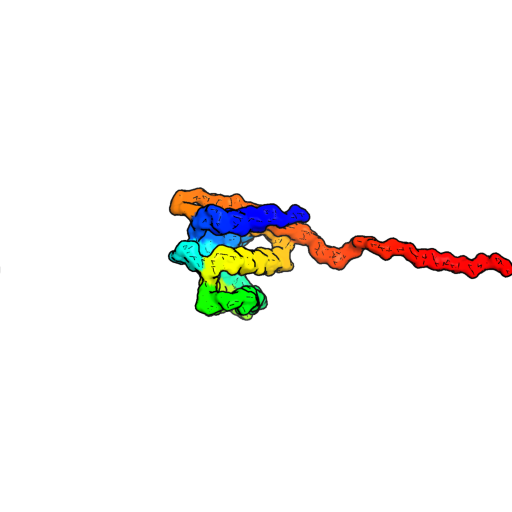104 ASP A CA 1
ATOM 758 C C . ASP A 1 104 ? -6.614 -3.943 6.537 1.00 83.19 104 ASP A C 1
ATOM 760 O O . ASP A 1 104 ? -7.284 -4.037 7.571 1.00 83.19 104 ASP A O 1
ATOM 764 N N . HIS A 1 105 ? -6.797 -2.945 5.666 1.00 79.12 105 HIS A N 1
ATOM 765 C CA . HIS A 1 105 ? -7.766 -1.880 5.904 1.00 79.12 105 HIS A CA 1
ATOM 766 C C . HIS A 1 105 ? -9.198 -2.418 5.980 1.00 79.12 105 HIS A C 1
ATOM 768 O O . HIS A 1 105 ? -9.930 -2.060 6.900 1.00 79.12 105 HIS A O 1
ATOM 774 N N . ALA A 1 106 ? -9.592 -3.312 5.071 1.00 78.38 106 ALA A N 1
ATOM 775 C CA . ALA A 1 106 ? -10.913 -3.934 5.070 1.00 78.38 106 ALA A CA 1
ATOM 776 C C . ALA A 1 106 ? -11.160 -4.779 6.329 1.00 78.38 106 ALA A C 1
ATOM 778 O O . ALA A 1 106 ? -12.261 -4.770 6.877 1.00 78.38 106 ALA A O 1
ATOM 779 N N . ALA A 1 107 ? -10.137 -5.485 6.820 1.00 77.69 107 ALA A N 1
ATOM 780 C CA . ALA A 1 107 ? -10.236 -6.277 8.042 1.00 77.69 107 ALA A CA 1
ATOM 781 C C . ALA A 1 107 ? -10.428 -5.399 9.289 1.00 77.69 107 ALA A C 1
ATOM 783 O O . ALA A 1 107 ? -11.175 -5.765 10.198 1.00 77.69 107 ALA A O 1
ATOM 784 N N . ARG A 1 108 ? -9.771 -4.235 9.337 1.00 76.38 108 ARG A N 1
ATOM 785 C CA . ARG A 1 108 ? -9.818 -3.309 10.482 1.00 76.38 108 ARG A CA 1
ATOM 786 C C . ARG A 1 108 ? -11.003 -2.347 10.429 1.00 76.38 108 ARG A C 1
ATOM 788 O O . ARG A 1 108 ? -11.539 -1.972 11.469 1.00 76.38 108 ARG A O 1
ATOM 795 N N . HIS A 1 109 ? -11.421 -1.970 9.226 1.00 76.69 109 HIS A N 1
ATOM 796 C CA . HIS A 1 109 ? -12.487 -1.012 8.960 1.00 76.69 109 HIS A CA 1
ATOM 797 C C . HIS A 1 109 ? -13.468 -1.558 7.905 1.00 76.69 109 HIS A C 1
ATOM 799 O O . HIS A 1 109 ? -13.614 -0.978 6.831 1.00 76.69 109 HIS A O 1
ATOM 805 N N . PRO A 1 110 ? -14.216 -2.637 8.208 1.00 68.88 110 PRO A N 1
ATOM 806 C CA . PRO A 1 110 ? -15.103 -3.311 7.246 1.00 68.88 110 PRO A CA 1
ATOM 807 C C . PRO A 1 110 ? -16.311 -2.476 6.790 1.00 68.88 110 PRO A C 1
ATOM 809 O O . PRO A 1 110 ? -17.083 -2.913 5.940 1.00 68.88 110 PRO A O 1
ATOM 812 N N . GLN A 1 111 ? -16.519 -1.303 7.393 1.00 70.31 111 GLN A N 1
ATOM 813 C CA . GLN A 1 111 ? -17.553 -0.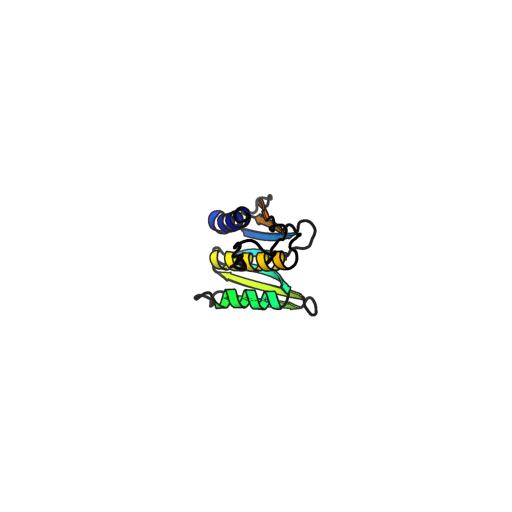339 7.009 1.00 70.31 111 GLN A CA 1
ATOM 814 C C . GLN A 1 111 ? -16.974 0.910 6.326 1.00 70.31 111 GLN A C 1
ATOM 816 O O . GLN A 1 111 ? -17.739 1.760 5.879 1.00 70.31 111 GLN A O 1
ATOM 821 N N . ALA A 1 112 ? -15.646 1.048 6.245 1.00 70.50 112 ALA A N 1
ATOM 822 C CA . ALA A 1 112 ? -15.014 2.200 5.617 1.00 70.50 112 ALA A CA 1
ATOM 823 C C . ALA A 1 112 ? -14.937 2.014 4.100 1.00 70.50 112 ALA A C 1
ATOM 825 O O . ALA A 1 112 ? -14.537 0.968 3.596 1.00 70.50 112 ALA A O 1
ATOM 826 N N . HIS A 1 113 ? -15.311 3.060 3.369 1.00 75.38 113 HIS A N 1
ATOM 827 C CA . HIS A 1 113 ? -15.197 3.093 1.917 1.00 75.38 113 HIS A CA 1
ATOM 828 C C . HIS A 1 113 ? -13.808 3.604 1.554 1.00 75.38 113 HIS A C 1
ATOM 830 O O . HIS A 1 113 ? -13.481 4.750 1.881 1.00 75.38 113 HIS A O 1
ATOM 836 N N . LEU A 1 114 ? -13.011 2.777 0.877 1.00 78.69 114 LEU A N 1
ATOM 837 C CA . LEU A 1 114 ? -11.700 3.176 0.381 1.00 78.69 114 LEU A CA 1
ATOM 838 C C . LEU A 1 114 ? -11.847 3.754 -1.032 1.00 78.69 114 LEU A C 1
ATOM 840 O O . LEU A 1 114 ? -12.670 3.319 -1.830 1.00 78.69 114 LEU A O 1
ATOM 844 N N . GLN A 1 115 ? -11.048 4.753 -1.363 1.00 83.44 115 GLN A N 1
ATOM 845 C CA . GLN A 1 115 ? -10.997 5.348 -2.690 1.00 83.44 115 GLN A CA 1
ATOM 846 C C . GLN A 1 115 ? -9.556 5.305 -3.172 1.00 83.44 115 GLN A C 1
ATOM 848 O O . GLN A 1 115 ? -8.637 5.663 -2.434 1.00 83.44 115 GLN A O 1
ATOM 853 N N . ALA A 1 116 ? -9.368 4.874 -4.413 1.00 83.56 116 ALA A N 1
ATOM 854 C CA . ALA A 1 116 ? -8.100 4.954 -5.107 1.00 83.56 116 ALA A CA 1
ATOM 855 C C . ALA A 1 116 ? -8.115 6.145 -6.066 1.00 83.56 116 ALA A C 1
ATOM 857 O O . ALA A 1 116 ? -8.963 6.250 -6.950 1.00 83.56 116 ALA A O 1
ATOM 858 N N . MET A 1 117 ? -7.164 7.053 -5.905 1.00 85.50 117 MET A N 1
ATOM 859 C CA . MET A 1 117 ? -6.932 8.170 -6.809 1.00 85.50 117 MET A CA 1
ATOM 860 C C . MET A 1 117 ? -5.694 7.890 -7.655 1.00 85.50 117 MET A C 1
ATOM 862 O O . MET A 1 117 ? -4.580 7.876 -7.137 1.00 85.50 117 MET A O 1
ATOM 866 N N . LEU A 1 118 ? -5.878 7.703 -8.958 1.00 82.62 118 LEU A N 1
ATOM 867 C CA . LEU A 1 118 ? -4.804 7.487 -9.919 1.00 82.62 118 LEU A CA 1
ATOM 868 C C . LEU A 1 118 ? -4.490 8.791 -10.645 1.00 82.62 118 LEU A C 1
ATOM 870 O O . LEU A 1 118 ? -5.363 9.411 -11.255 1.00 82.62 118 LEU A O 1
ATOM 874 N N . ARG A 1 119 ? -3.223 9.196 -10.640 1.00 81.44 119 ARG A N 1
ATOM 875 C CA . ARG A 1 119 ? -2.722 10.283 -11.488 1.00 81.44 119 ARG A CA 1
ATOM 876 C C . ARG A 1 119 ? -1.946 9.670 -12.637 1.00 81.44 119 ARG A C 1
ATOM 878 O O . ARG A 1 119 ? -0.910 9.060 -12.405 1.00 81.44 119 ARG A O 1
ATOM 885 N N . VAL A 1 120 ? -2.465 9.817 -13.852 1.00 72.19 120 VAL A N 1
ATOM 886 C CA . VAL A 1 120 ? -1.856 9.258 -15.070 1.00 72.19 120 VAL A CA 1
ATOM 887 C C . VAL A 1 120 ? -0.801 10.197 -15.654 1.00 72.19 120 VAL A C 1
ATOM 889 O O . VAL A 1 120 ? 0.248 9.738 -16.085 1.00 72.19 120 VAL A O 1
ATOM 892 N N . ASP A 1 121 ? -1.045 11.504 -15.594 1.00 66.44 121 ASP A N 1
ATOM 893 C CA . ASP A 1 121 ? -0.188 12.536 -16.177 1.00 66.44 121 ASP A CA 1
ATOM 894 C C . ASP A 1 121 ? -0.183 13.795 -15.281 1.00 66.44 121 ASP A C 1
ATOM 896 O O . ASP A 1 121 ? -0.922 13.852 -14.290 1.00 66.44 121 ASP A O 1
ATOM 900 N N . ASP A 1 122 ? 0.603 14.822 -15.626 1.00 59.75 122 ASP A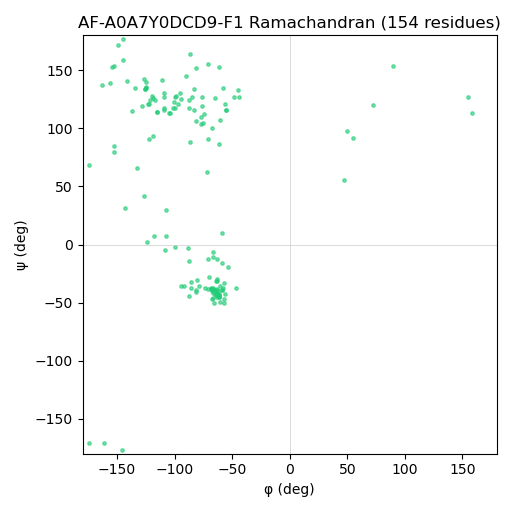 N 1
ATOM 901 C CA . ASP A 1 122 ? 0.602 16.122 -14.921 1.00 59.75 122 ASP A CA 1
ATOM 902 C C . ASP A 1 122 ? -0.729 16.882 -15.113 1.00 59.75 122 ASP A C 1
ATOM 904 O O . ASP A 1 122 ? -1.053 17.835 -14.404 1.00 59.75 122 ASP A O 1
ATOM 908 N N . SER A 1 123 ? -1.571 16.396 -16.030 1.00 55.56 123 SER A N 1
ATOM 909 C CA . SER A 1 123 ? -2.948 16.848 -16.198 1.00 55.56 123 SER A CA 1
ATOM 910 C C . SER A 1 123 ? -3.755 16.726 -14.895 1.00 55.56 123 SER A C 1
ATOM 912 O O . SER A 1 123 ? -3.961 15.650 -14.338 1.00 55.56 123 SER A O 1
ATOM 914 N N . MET A 1 124 ? -4.265 17.875 -14.449 1.00 54.91 124 MET A N 1
ATOM 915 C CA . MET A 1 124 ? -4.836 18.202 -13.130 1.00 54.91 124 MET A CA 1
ATOM 916 C C . MET A 1 124 ? -6.054 17.384 -12.644 1.00 54.91 124 MET A C 1
ATOM 918 O O . MET A 1 124 ? -6.679 17.764 -11.654 1.00 54.91 124 MET A O 1
ATOM 922 N N . ARG A 1 125 ? -6.450 16.290 -13.304 1.00 61.62 125 ARG A N 1
ATOM 923 C CA . ARG A 1 125 ? -7.627 15.498 -12.910 1.00 61.62 125 ARG A CA 1
ATOM 924 C C . ARG A 1 125 ? -7.239 14.062 -12.555 1.00 61.62 125 ARG A C 1
ATOM 926 O O . ARG A 1 125 ? -7.185 13.223 -13.454 1.00 61.62 125 ARG A O 1
ATOM 933 N N . PRO A 1 126 ? -6.988 13.763 -11.265 1.00 70.31 126 PRO A N 1
ATOM 934 C CA . PRO A 1 126 ? -6.845 12.383 -10.820 1.00 70.31 126 PRO A CA 1
ATOM 935 C C . PRO A 1 126 ? -8.115 11.594 -11.160 1.00 70.31 126 PRO A C 1
ATOM 937 O O . PRO A 1 126 ? -9.231 12.067 -10.932 1.00 70.31 126 PRO A O 1
ATOM 940 N N . ARG A 1 127 ? -7.946 10.390 -11.705 1.00 77.06 127 ARG A N 1
ATOM 941 C CA . ARG A 1 127 ? -9.037 9.431 -11.867 1.00 77.06 127 ARG A CA 1
ATOM 942 C C . ARG A 1 127 ? -9.335 8.815 -10.511 1.00 77.06 127 ARG A C 1
ATOM 944 O O . ARG A 1 127 ? -8.431 8.312 -9.852 1.00 77.06 127 ARG A O 1
ATOM 951 N N . ARG A 1 128 ? -10.594 8.865 -10.096 1.00 79.38 128 ARG A N 1
ATOM 952 C CA . ARG A 1 128 ? -11.059 8.251 -8.854 1.00 79.38 128 ARG A CA 1
ATOM 953 C C . ARG A 1 128 ? -11.707 6.909 -9.172 1.00 79.38 128 ARG A C 1
ATOM 955 O O . ARG A 1 128 ? -12.603 6.851 -10.009 1.00 79.38 128 ARG A O 1
ATOM 962 N N . ILE A 1 129 ? -11.256 5.870 -8.483 1.00 79.12 129 ILE A N 1
ATOM 963 C CA . ILE A 1 129 ? -11.856 4.541 -8.451 1.00 79.12 129 ILE A CA 1
ATOM 964 C C . ILE A 1 129 ? -12.337 4.320 -7.019 1.00 79.12 129 ILE A C 1
ATOM 966 O O . ILE A 1 129 ? -11.541 4.275 -6.082 1.00 79.12 129 ILE A O 1
ATOM 970 N N . ASP A 1 130 ? -13.647 4.220 -6.835 1.00 76.50 130 ASP A N 1
ATOM 971 C CA . ASP A 1 130 ? -14.234 3.900 -5.540 1.00 76.50 130 ASP A CA 1
ATOM 972 C C . ASP A 1 130 ? -14.084 2.397 -5.275 1.00 76.50 130 ASP A C 1
ATOM 974 O O . ASP A 1 130 ? -14.721 1.562 -5.920 1.00 76.50 130 ASP A O 1
ATOM 978 N N . LEU A 1 131 ? -13.219 2.055 -4.322 1.00 70.44 131 LEU A N 1
ATOM 979 C CA . LEU A 1 131 ? -13.040 0.696 -3.837 1.00 70.44 131 LEU A CA 1
ATOM 980 C C . LEU A 1 131 ? -14.075 0.466 -2.733 1.00 70.44 131 LEU A C 1
ATOM 982 O O . LEU A 1 131 ? -13.828 0.708 -1.548 1.00 70.44 131 LEU A O 1
ATOM 986 N N . LEU A 1 132 ? -15.265 0.012 -3.127 1.00 64.25 132 LEU A N 1
ATOM 987 C CA . LEU A 1 132 ? -16.237 -0.481 -2.158 1.00 64.25 132 LEU A CA 1
ATOM 988 C C . LEU A 1 132 ? -15.615 -1.668 -1.423 1.00 64.25 132 LEU A C 1
ATOM 990 O O . LEU A 1 132 ? -15.452 -2.753 -1.980 1.00 64.25 132 LEU A O 1
ATOM 994 N N . MET A 1 133 ? -15.241 -1.443 -0.164 1.00 59.09 133 MET A N 1
ATOM 995 C CA . MET A 1 133 ? -14.932 -2.542 0.733 1.00 59.09 133 MET A CA 1
ATOM 996 C C . MET A 1 133 ? -16.247 -3.299 0.925 1.00 59.09 133 MET A C 1
ATOM 998 O O . MET A 1 133 ? -17.254 -2.656 1.247 1.00 59.09 133 MET A O 1
ATOM 1002 N N . PRO A 1 134 ? -16.288 -4.621 0.688 1.00 49.91 134 PRO A N 1
ATOM 1003 C CA . PRO A 1 134 ? -17.511 -5.383 0.870 1.00 49.91 134 PRO A CA 1
ATOM 1004 C C . PRO A 1 134 ? -17.995 -5.147 2.298 1.00 49.91 134 PRO A C 1
ATOM 1006 O O . PRO A 1 134 ? -17.297 -5.475 3.260 1.00 49.91 134 PRO A O 1
ATOM 1009 N N . SER A 1 135 ? -19.169 -4.523 2.424 1.00 43.88 135 SER A N 1
ATOM 1010 C CA . SER A 1 135 ? -19.771 -4.193 3.712 1.00 43.88 135 SER A CA 1
ATOM 1011 C C . SER A 1 135 ? -19.869 -5.494 4.493 1.00 43.88 135 SER A C 1
ATOM 1013 O O . SER A 1 135 ? -20.507 -6.447 4.042 1.00 43.88 135 SER A O 1
ATOM 1015 N N . GLY A 1 136 ? -19.136 -5.563 5.601 1.00 39.50 136 GLY A N 1
ATOM 1016 C CA . GLY A 1 136 ? -18.769 -6.824 6.226 1.00 39.50 136 GLY A CA 1
ATOM 1017 C C . GLY A 1 136 ? -19.894 -7.857 6.332 1.00 39.50 136 GLY A C 1
ATOM 1018 O O . GLY A 1 136 ? -20.933 -7.621 6.940 1.00 39.50 136 GLY A O 1
ATOM 1019 N N . ARG A 1 137 ? -19.605 -9.058 5.832 1.00 39.31 137 ARG A N 1
ATOM 1020 C CA . ARG A 1 137 ? -19.912 -10.322 6.508 1.00 39.31 137 ARG A CA 1
ATOM 1021 C C . ARG A 1 137 ? -18.899 -11.373 6.052 1.00 39.31 137 ARG A C 1
ATOM 1023 O O . ARG A 1 137 ? -19.222 -12.293 5.313 1.00 39.31 137 ARG A O 1
ATOM 1030 N N . ALA A 1 138 ? -17.703 -11.342 6.635 1.00 39.88 138 ALA A N 1
ATOM 1031 C CA . ALA A 1 138 ? -17.122 -12.607 7.077 1.00 39.88 138 ALA A CA 1
ATOM 1032 C C . ALA A 1 138 ? -17.921 -13.076 8.308 1.00 39.88 138 ALA A C 1
ATOM 1034 O O . ALA A 1 138 ? -17.411 -13.168 9.419 1.00 39.88 138 ALA A O 1
ATOM 1035 N N . SER A 1 139 ? -19.217 -13.345 8.122 1.00 38.06 139 SER A N 1
ATOM 1036 C CA . SER A 1 139 ? -19.886 -14.316 8.968 1.00 38.06 139 SER A CA 1
ATOM 1037 C C . SER A 1 139 ? -19.312 -15.661 8.545 1.00 38.06 139 SER A C 1
ATOM 1039 O O . SER A 1 139 ? -19.832 -16.311 7.645 1.00 38.06 139 SER A O 1
ATOM 1041 N N . HIS A 1 140 ? -18.234 -16.088 9.203 1.00 41.41 140 HIS A N 1
ATOM 1042 C CA . HIS A 1 140 ? -18.073 -17.513 9.472 1.00 41.41 140 HIS A CA 1
ATOM 1043 C C . HIS A 1 140 ? -19.271 -17.907 10.343 1.00 41.41 140 HIS A C 1
ATOM 1045 O O . HIS A 1 140 ? -19.261 -17.763 11.561 1.00 41.41 140 HIS A O 1
ATOM 1051 N N . GLY A 1 141 ? -20.374 -18.239 9.680 1.00 40.81 141 GLY A N 1
ATOM 1052 C CA . GLY A 1 141 ? -21.684 -18.324 10.302 1.00 40.81 141 GLY A CA 1
ATOM 1053 C C . GLY A 1 141 ? -22.741 -18.847 9.340 1.00 40.81 141 GLY A C 1
ATOM 1054 O O . GLY A 1 141 ? -23.658 -18.113 8.998 1.00 40.81 141 GLY A O 1
ATOM 1055 N N . HIS A 1 142 ? -22.591 -20.132 9.000 1.00 44.31 142 HIS A N 1
ATOM 1056 C CA . HIS A 1 142 ? -23.650 -21.124 8.757 1.00 44.31 142 HIS A CA 1
ATOM 1057 C C . HIS A 1 142 ? -24.527 -21.057 7.489 1.00 44.31 142 HIS A C 1
ATOM 1059 O O . HIS A 1 142 ? -25.315 -20.131 7.329 1.00 44.31 142 HIS A O 1
ATOM 1065 N N . ALA A 1 143 ? -24.461 -22.148 6.698 1.00 39.62 143 ALA A N 1
ATOM 1066 C CA . ALA A 1 143 ? -25.532 -22.867 5.960 1.00 39.62 143 ALA A CA 1
ATOM 1067 C C . ALA A 1 143 ? -24.883 -23.608 4.758 1.00 39.62 143 ALA A C 1
ATOM 1069 O O . ALA A 1 143 ? -24.165 -22.967 4.006 1.00 39.62 143 ALA A O 1
ATOM 1070 N N . LEU A 1 144 ? -25.013 -24.909 4.466 1.00 44.56 144 LEU A N 1
ATOM 1071 C CA . LEU A 1 144 ? -25.966 -25.970 4.807 1.00 44.56 144 LEU A CA 1
ATOM 1072 C C . LEU A 1 144 ? -25.324 -27.346 4.506 1.00 44.56 144 LEU A C 1
ATOM 1074 O O . LEU A 1 144 ? -24.782 -27.544 3.424 1.00 44.56 144 LEU A O 1
ATOM 1078 N N . GLN A 1 145 ? -25.494 -28.310 5.407 1.00 39.38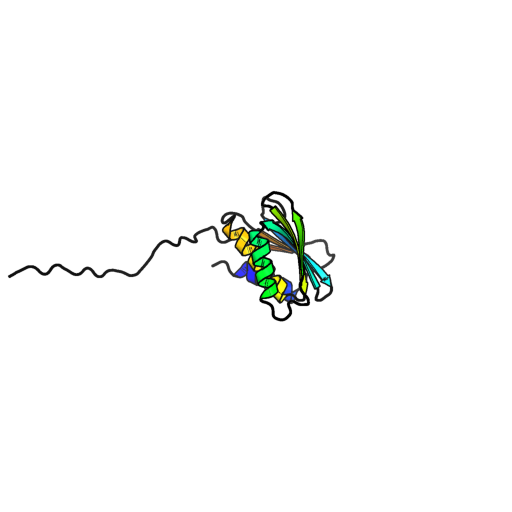 145 GLN A N 1
ATOM 1079 C CA . GLN A 1 145 ? -25.875 -29.685 5.050 1.00 39.38 145 GLN A CA 1
ATOM 1080 C C . GLN A 1 145 ? -26.613 -30.228 6.284 1.00 39.38 145 GLN A C 1
ATOM 1082 O O . GLN A 1 145 ? -26.013 -30.539 7.304 1.00 39.38 145 GLN A O 1
ATOM 1087 N N . GLU A 1 146 ? -27.909 -29.947 6.393 1.00 43.84 146 GLU A N 1
ATOM 1088 C CA . GLU A 1 146 ? -28.965 -30.871 5.960 1.00 43.84 146 GLU A CA 1
ATOM 1089 C C . GLU A 1 146 ? -28.827 -32.256 6.614 1.00 43.84 146 GLU A C 1
ATOM 1091 O O . GLU A 1 146 ? -28.137 -33.147 6.134 1.00 43.84 146 GLU A O 1
ATOM 1096 N N . THR A 1 147 ? -29.509 -32.380 7.755 1.00 51.91 147 THR A N 1
ATOM 1097 C CA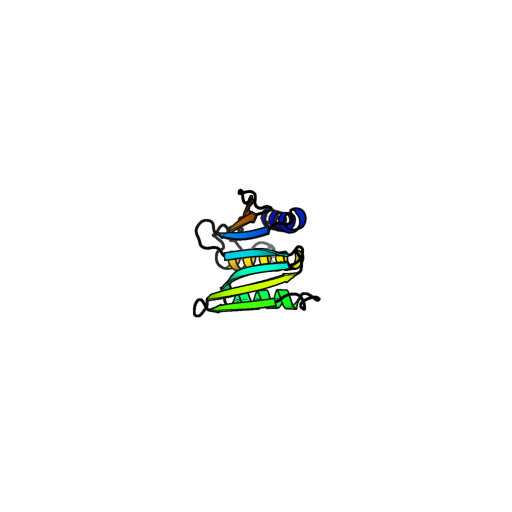 . THR A 1 147 ? -30.503 -33.427 8.020 1.00 51.91 147 THR A CA 1
ATOM 1098 C C . THR A 1 147 ? -30.100 -34.874 7.724 1.00 51.91 147 THR A C 1
ATOM 1100 O O . THR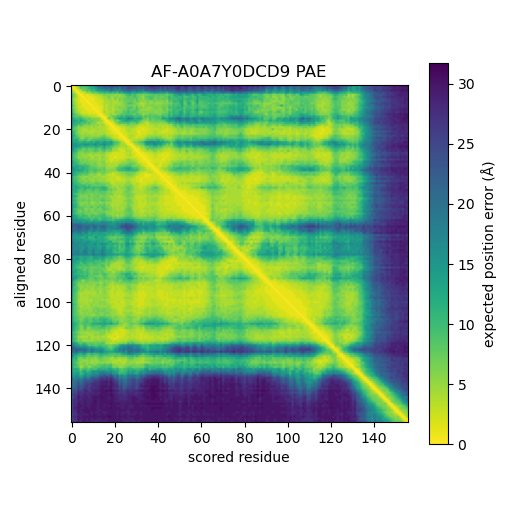 A 1 147 ? -30.355 -35.398 6.647 1.00 51.91 147 THR A O 1
ATOM 1103 N N . PHE A 1 148 ? -29.682 -35.592 8.768 1.00 46.88 148 PHE A N 1
ATOM 1104 C CA . PHE A 1 148 ? -30.096 -36.986 8.945 1.00 46.88 148 PHE A CA 1
ATOM 1105 C C . PHE A 1 148 ? -30.793 -37.128 10.295 1.00 46.88 148 PHE A C 1
ATOM 1107 O O . PHE A 1 148 ? -30.177 -37.384 11.327 1.00 46.88 148 PHE A O 1
ATOM 1114 N N . GLY A 1 149 ? -32.113 -36.942 10.271 1.00 41.22 149 GLY A N 1
ATOM 1115 C CA . GLY A 1 149 ? -32.982 -37.492 11.299 1.00 41.22 149 GLY A CA 1
ATOM 1116 C C . GLY A 1 149 ? -32.967 -39.012 11.174 1.00 41.22 149 GLY A C 1
ATOM 1117 O O . GLY A 1 149 ? -33.641 -39.566 10.310 1.00 41.22 149 GLY A O 1
ATOM 1118 N N . LEU A 1 150 ? -32.196 -39.691 12.026 1.00 46.91 150 LEU A N 1
ATOM 1119 C CA . LEU A 1 150 ? -32.449 -41.099 12.303 1.00 46.91 150 LEU A CA 1
ATOM 1120 C C . LEU A 1 150 ? -33.668 -41.185 13.227 1.00 46.91 150 LEU A C 1
ATOM 1122 O O . LEU A 1 150 ? -33.616 -40.876 14.415 1.00 46.91 150 LEU A O 1
ATOM 1126 N N . VAL A 1 151 ? -34.776 -41.579 12.612 1.00 58.69 151 VAL A N 1
ATOM 1127 C CA . VAL A 1 151 ? -36.022 -42.049 13.221 1.00 58.69 151 VAL A CA 1
ATOM 1128 C C . VAL A 1 151 ? -35.745 -43.052 14.354 1.00 58.69 151 VAL A C 1
ATOM 1130 O O . VAL A 1 151 ? -35.001 -44.010 14.132 1.00 58.69 151 VAL A O 1
ATOM 1133 N N . PRO A 1 152 ? -36.375 -42.923 15.538 1.00 47.12 152 PRO A N 1
ATOM 1134 C CA . PRO A 1 152 ? -36.445 -44.028 16.482 1.00 47.12 152 PRO A CA 1
ATOM 1135 C C . PRO A 1 152 ? -37.455 -45.054 15.957 1.00 47.12 152 PRO A C 1
ATOM 1137 O O . PRO A 1 152 ? -38.656 -44.795 15.906 1.00 47.12 152 PRO A O 1
ATOM 1140 N N . ALA A 1 153 ? -36.979 -46.232 15.561 1.00 46.72 153 ALA A N 1
ATOM 1141 C CA . ALA A 1 153 ? -37.852 -47.371 15.321 1.00 46.72 153 ALA A CA 1
ATOM 1142 C C . ALA A 1 153 ? -38.265 -47.975 16.674 1.00 46.72 153 ALA A C 1
ATOM 1144 O O . ALA A 1 153 ? -37.486 -48.673 17.320 1.00 46.72 153 ALA A O 1
ATOM 1145 N N . GLN A 1 154 ? -39.498 -47.703 17.097 1.00 46.00 154 GLN A N 1
ATOM 1146 C CA . GLN A 1 154 ? -40.237 -48.550 18.029 1.00 46.00 154 GLN A CA 1
ATOM 1147 C C . GLN A 1 154 ? -41.549 -48.969 17.365 1.00 46.00 154 GLN A C 1
ATOM 1149 O O . GLN A 1 154 ? -42.336 -48.099 17.001 1.00 46.00 154 GLN A O 1
ATOM 1154 N N . ALA A 1 155 ? -41.752 -50.283 17.213 1.00 40.12 155 ALA A N 1
ATOM 1155 C CA . ALA A 1 155 ? -42.954 -51.030 17.619 1.00 40.12 155 ALA A CA 1
ATOM 1156 C C . ALA A 1 155 ? -43.089 -52.352 16.832 1.00 40.12 155 ALA A C 1
ATOM 1158 O O . ALA A 1 155 ? -43.337 -52.329 15.627 1.00 40.12 155 ALA A O 1
ATOM 1159 N N . VAL A 1 156 ? -42.946 -53.479 17.540 1.00 38.12 156 VAL A N 1
ATOM 1160 C CA . VAL A 1 156 ? -43.930 -54.570 17.766 1.00 38.12 156 VAL A CA 1
ATOM 1161 C C . VAL A 1 156 ? -43.182 -55.807 18.250 1.00 38.12 156 VAL A C 1
ATOM 1163 O O . VAL A 1 156 ? -42.290 -56.288 17.519 1.00 38.12 156 VAL A O 1
#

Solvent-accessible surface area (backbone atoms only — not comparable to full-atom values): 9035 Å² total; per-residue (Å²): 142,66,66,61,50,57,50,50,50,50,47,42,52,67,71,58,58,40,46,30,39,38,34,26,40,83,89,60,67,72,44,34,36,37,34,50,79,46,100,51,33,34,39,36,39,32,60,42,38,61,72,53,52,56,53,52,47,52,58,44,68,69,37,96,68,37,92,59,43,45,81,41,81,75,43,77,77,50,99,61,32,32,32,38,40,28,41,32,58,39,63,68,56,48,45,54,51,52,50,52,54,50,51,53,48,37,73,77,36,33,83,49,46,36,31,38,36,36,28,58,58,90,65,92,67,62,47,76,46,71,33,64,45,68,68,68,72,89,63,92,69,88,88,86,84,79,85,82,83,80,74,83,89,80,92,134

Sequence (156 aa):
MDSNALDQLLSEVNGSAPMSVTLAPAEGSEVAQARRVSENDWRLTLAGTQSLADRLEAVIDAVPDAAMCSCETVVRLGPDLVRLELGCRGPHLLTSLLDTVIADHAARHPQAHLQAMLRVDDSMRPRRIDLLMPSGRASHGHALQETFGLVPAQAV

Mean predicted aligned error: 12.35 Å